Protein AF-A0A0F3GTZ7-F1 (afdb_monomer)

Solvent-accessible surface area (backbone atoms only — not comparable to full-atom values): 4448 Å² total; per-residue (Å²): 137,55,73,69,57,56,53,52,49,53,54,51,49,54,54,49,52,54,52,52,50,54,52,51,47,53,53,26,36,77,75,49,35,69,71,29,47,64,46,50,72,51,55,74,45,44,81,44,68,66,58,53,54,53,47,57,54,43,67,73,70,53,93,52,68,64,65,54,51,54,53,41,69,78,52,49,112

Nearest PDB structures (foldseek):
  9ir4-assembly1_C  TM=5.755E-01  e=4.794E+00  Henipavirus nipahense
  1qdb-assembly2_C  TM=3.025E-01  e=3.610E+00  Sulfurospirillum deleyianum
  5x5i-assembly3_F  TM=3.033E-01  e=9.473E+00  Escherichia coli K-12

Structure (mmCIF, N/CA/C/O backbone):
data_AF-A0A0F3GTZ7-F1
#
_entry.id   AF-A0A0F3GTZ7-F1
#
loop_
_atom_site.group_PDB
_atom_site.id
_atom_site.type_symbol
_atom_site.label_atom_id
_atom_site.label_alt_id
_atom_site.label_comp_id
_atom_site.label_asym_id
_atom_site.label_entity_id
_atom_site.label_seq_id
_atom_site.pdbx_PDB_ins_code
_atom_site.Cartn_x
_atom_site.Cartn_y
_atom_site.Cartn_z
_atom_site.occupancy
_atom_site.B_iso_or_equiv
_atom_site.auth_seq_id
_atom_site.auth_comp_id
_atom_site.auth_asym_id
_atom_site.auth_atom_id
_atom_site.pdbx_PDB_model_num
ATOM 1 N N . MET A 1 1 ? 20.070 1.474 -29.293 1.00 59.53 1 MET A N 1
ATOM 2 C CA . MET A 1 1 ? 19.608 0.784 -28.068 1.00 59.53 1 MET A CA 1
ATOM 3 C C . MET A 1 1 ? 19.485 -0.694 -28.420 1.00 59.53 1 MET A C 1
ATOM 5 O O . MET A 1 1 ? 18.845 -0.973 -29.422 1.00 59.53 1 MET A O 1
ATOM 9 N N . THR A 1 2 ? 20.188 -1.607 -27.740 1.00 81.69 2 THR A N 1
ATOM 10 C CA . THR A 1 2 ? 20.153 -3.057 -28.036 1.00 81.69 2 THR A CA 1
ATOM 11 C C . THR A 1 2 ? 19.065 -3.746 -27.212 1.00 81.69 2 THR A C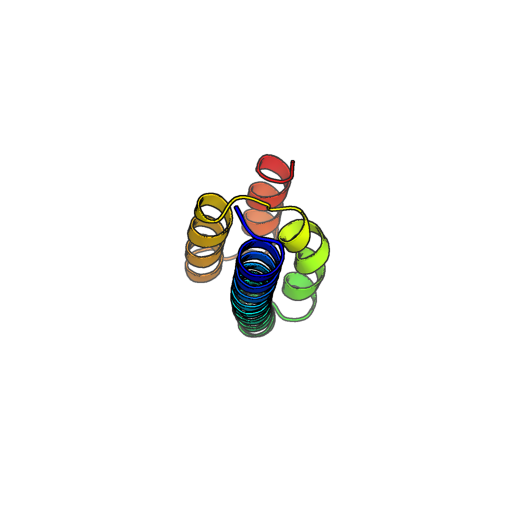 1
ATOM 13 O O . THR A 1 2 ? 18.768 -3.301 -26.103 1.00 81.69 2 THR A O 1
ATOM 16 N N . ASN A 1 3 ? 18.490 -4.836 -27.732 1.00 80.38 3 ASN A N 1
ATOM 17 C CA . ASN A 1 3 ? 17.447 -5.612 -27.042 1.00 80.38 3 ASN A CA 1
ATOM 18 C C . ASN A 1 3 ? 17.883 -6.060 -25.634 1.00 80.38 3 ASN A C 1
ATOM 20 O O . ASN A 1 3 ? 17.079 -6.048 -24.706 1.00 80.38 3 ASN A O 1
ATOM 24 N N . ASP A 1 4 ? 19.174 -6.342 -25.452 1.00 88.12 4 ASP A N 1
ATOM 25 C CA . ASP A 1 4 ? 19.751 -6.722 -24.159 1.00 88.12 4 ASP A CA 1
ATOM 26 C C . ASP A 1 4 ? 19.684 -5.598 -23.116 1.00 88.12 4 ASP A C 1
ATOM 28 O O . ASP A 1 4 ? 19.441 -5.862 -21.939 1.00 88.12 4 ASP A O 1
ATOM 32 N N . LYS A 1 5 ? 19.861 -4.333 -23.531 1.00 88.62 5 LYS A N 1
ATOM 33 C CA . LYS A 1 5 ? 19.774 -3.183 -22.617 1.00 88.62 5 LYS A CA 1
ATOM 34 C C . LYS A 1 5 ? 18.343 -3.003 -22.116 1.00 88.62 5 LYS A C 1
ATOM 36 O O . LYS A 1 5 ? 18.145 -2.860 -20.916 1.00 88.62 5 LYS A O 1
ATOM 41 N N . LEU A 1 6 ? 17.369 -3.098 -23.025 1.00 87.94 6 LEU A N 1
ATOM 42 C CA . LEU A 1 6 ? 15.947 -2.989 -22.694 1.00 87.94 6 LEU A CA 1
ATOM 43 C C . LEU A 1 6 ? 15.501 -4.115 -21.747 1.00 87.94 6 LEU A C 1
ATOM 45 O O . LEU A 1 6 ? 14.785 -3.872 -20.781 1.00 87.94 6 LEU A O 1
ATOM 49 N N . TYR A 1 7 ? 15.966 -5.345 -21.984 1.00 91.06 7 TYR A N 1
ATOM 50 C CA . TYR A 1 7 ? 15.671 -6.482 -21.112 1.00 91.06 7 TYR A CA 1
ATOM 51 C C . TYR A 1 7 ? 16.249 -6.309 -19.697 1.00 91.06 7 TYR A C 1
ATOM 53 O O . TYR A 1 7 ? 15.580 -6.605 -18.705 1.00 91.06 7 TYR A O 1
ATOM 61 N N . LEU A 1 8 ? 17.486 -5.815 -19.583 1.00 91.81 8 LEU A N 1
ATOM 62 C CA . LEU A 1 8 ? 18.114 -5.547 -18.287 1.00 91.81 8 LEU A CA 1
ATOM 63 C C . LEU A 1 8 ? 17.419 -4.410 -17.529 1.00 91.81 8 LEU A C 1
ATOM 65 O O . LEU A 1 8 ? 17.251 -4.524 -16.314 1.00 91.81 8 LEU A O 1
ATOM 69 N N . GLU A 1 9 ? 16.998 -3.357 -18.231 1.00 88.12 9 GLU A N 1
ATOM 70 C CA . GLU A 1 9 ? 16.222 -2.247 -17.664 1.00 88.12 9 GLU A CA 1
ATOM 71 C C . GLU A 1 9 ? 14.880 -2.748 -17.114 1.00 88.12 9 GLU A C 1
ATOM 73 O O . GLU A 1 9 ? 14.626 -2.577 -15.923 1.00 88.12 9 GLU A O 1
ATOM 78 N N . GLY A 1 10 ? 14.104 -3.506 -17.897 1.00 85.38 10 GLY A N 1
ATOM 79 C CA . GLY A 1 10 ? 12.828 -4.063 -17.427 1.00 85.38 10 GLY A CA 1
ATOM 80 C C . GLY A 1 10 ? 12.976 -5.026 -16.240 1.00 85.38 10 GLY A C 1
ATOM 81 O O . GLY A 1 10 ? 12.184 -5.003 -15.299 1.00 85.38 10 GLY A O 1
ATOM 82 N N . LYS A 1 11 ? 14.035 -5.849 -16.213 1.00 91.31 11 LYS A N 1
ATOM 83 C CA . LYS A 1 11 ? 14.319 -6.725 -15.061 1.00 91.31 11 LYS A CA 1
ATOM 84 C C . LYS A 1 11 ? 14.681 -5.927 -13.804 1.00 91.31 11 LYS A C 1
ATOM 86 O O . LYS A 1 11 ? 14.365 -6.355 -12.690 1.00 91.31 11 LYS A O 1
ATOM 91 N N . LEU A 1 12 ? 15.389 -4.810 -13.964 1.00 87.62 12 LEU A N 1
ATOM 92 C CA . LEU A 1 12 ? 15.754 -3.933 -12.856 1.00 87.62 12 LEU A CA 1
ATOM 93 C C . LEU A 1 12 ? 14.527 -3.192 -12.314 1.00 87.62 12 LEU A C 1
ATOM 95 O O . LEU A 1 12 ? 14.344 -3.174 -11.097 1.00 87.62 12 LEU A O 1
ATOM 99 N N . GLU A 1 13 ? 13.686 -2.655 -13.196 1.00 84.69 13 GLU A N 1
ATOM 100 C CA . GLU A 1 13 ? 12.426 -1.987 -12.851 1.00 84.69 13 GLU A CA 1
ATOM 101 C C . GLU A 1 13 ? 11.495 -2.927 -12.083 1.00 84.69 13 GLU A C 1
ATOM 103 O O . GLU A 1 13 ? 11.163 -2.636 -10.936 1.00 84.69 13 GLU A O 1
ATOM 108 N N . GLY A 1 14 ? 11.214 -4.125 -12.608 1.00 84.25 14 GLY A N 1
ATOM 109 C CA . GLY A 1 14 ? 10.345 -5.086 -11.917 1.00 84.25 14 GLY A CA 1
ATOM 110 C C . GLY A 1 14 ? 10.890 -5.537 -10.553 1.00 84.25 14 GLY A C 1
ATOM 111 O O . GLY A 1 14 ? 10.139 -5.752 -9.600 1.00 84.25 14 GLY A O 1
ATOM 112 N N . LYS A 1 15 ? 12.220 -5.632 -10.398 1.00 87.56 15 LYS A N 1
ATOM 113 C CA . LYS A 1 15 ? 12.838 -5.924 -9.091 1.00 87.56 15 LYS A CA 1
ATOM 114 C C . LYS A 1 15 ? 12.677 -4.765 -8.105 1.00 87.56 15 LYS A C 1
ATOM 116 O O . LYS A 1 15 ? 12.603 -5.010 -6.900 1.00 87.56 15 LYS A O 1
ATOM 121 N N . LEU A 1 16 ? 12.701 -3.522 -8.582 1.00 84.25 16 LEU A N 1
ATOM 122 C CA . LEU A 1 16 ? 12.479 -2.345 -7.747 1.00 84.25 16 LEU A CA 1
ATOM 123 C C . LEU A 1 16 ? 11.010 -2.250 -7.338 1.00 84.25 16 LEU A C 1
ATOM 125 O O . LEU A 1 16 ? 10.746 -2.129 -6.144 1.00 84.25 16 LEU A O 1
ATOM 129 N N . GLU A 1 17 ? 10.083 -2.398 -8.281 1.00 83.75 17 GLU A N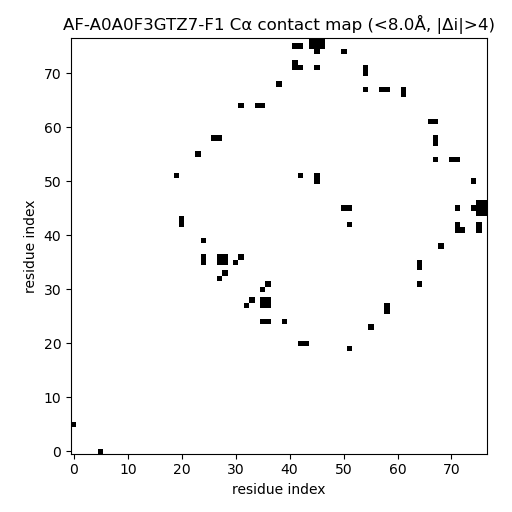 1
ATOM 130 C CA . GLU A 1 17 ? 8.637 -2.413 -8.026 1.00 83.75 17 GLU A CA 1
ATOM 131 C C . GLU A 1 17 ? 8.267 -3.460 -6.973 1.00 83.75 17 GLU A C 1
ATOM 133 O O . GLU A 1 17 ? 7.728 -3.108 -5.926 1.00 83.75 17 GLU A O 1
ATOM 138 N N . GLY A 1 18 ? 8.690 -4.718 -7.152 1.00 86.81 18 GLY A N 1
ATOM 139 C CA . GLY A 1 18 ? 8.396 -5.781 -6.185 1.00 86.81 18 GLY A CA 1
ATOM 140 C C . GLY A 1 18 ? 8.971 -5.527 -4.783 1.00 86.81 18 GLY A C 1
ATOM 141 O O . GLY A 1 18 ? 8.365 -5.900 -3.779 1.00 86.81 18 GLY A O 1
ATOM 142 N N . LYS A 1 19 ? 10.123 -4.847 -4.677 1.00 88.25 19 LYS A N 1
ATOM 143 C CA . LYS A 1 19 ? 10.671 -4.434 -3.374 1.00 88.25 19 LYS A CA 1
ATOM 144 C C . LYS A 1 19 ? 9.833 -3.341 -2.713 1.00 88.25 19 LYS A C 1
ATOM 146 O O . LYS A 1 19 ? 9.700 -3.357 -1.490 1.00 88.25 19 LYS A O 1
ATOM 151 N N . TYR A 1 20 ? 9.322 -2.386 -3.488 1.00 87.81 20 TYR A N 1
ATOM 152 C CA . TYR A 1 20 ? 8.455 -1.333 -2.964 1.00 87.81 20 TYR A CA 1
ATOM 153 C C . TYR A 1 20 ? 7.100 -1.890 -2.536 1.00 87.81 20 TYR A C 1
ATOM 155 O O . TYR A 1 20 ? 6.660 -1.576 -1.432 1.00 87.81 20 TYR A O 1
ATOM 163 N N . GLU A 1 21 ? 6.489 -2.756 -3.345 1.00 89.88 21 GLU A N 1
ATOM 164 C CA . GLU A 1 21 ? 5.227 -3.414 -2.999 1.00 89.88 21 GLU A CA 1
ATOM 165 C C . GLU A 1 21 ? 5.352 -4.215 -1.703 1.00 89.88 21 GLU A C 1
ATOM 167 O O . GLU A 1 21 ? 4.601 -3.960 -0.765 1.00 89.88 21 GLU A O 1
ATOM 172 N N . GLY A 1 22 ? 6.354 -5.095 -1.596 1.00 93.38 22 GLY A N 1
ATOM 173 C CA . GLY A 1 22 ? 6.545 -5.910 -0.393 1.00 93.38 22 GLY A CA 1
ATOM 174 C C . GLY A 1 22 ? 6.844 -5.084 0.863 1.00 93.38 22 GLY A C 1
ATOM 175 O O . GLY A 1 22 ? 6.420 -5.438 1.963 1.00 93.38 22 GLY A O 1
ATOM 176 N N . LEU A 1 23 ? 7.539 -3.948 0.721 1.00 94.62 23 LEU A N 1
ATOM 177 C CA . LEU A 1 23 ? 7.760 -3.0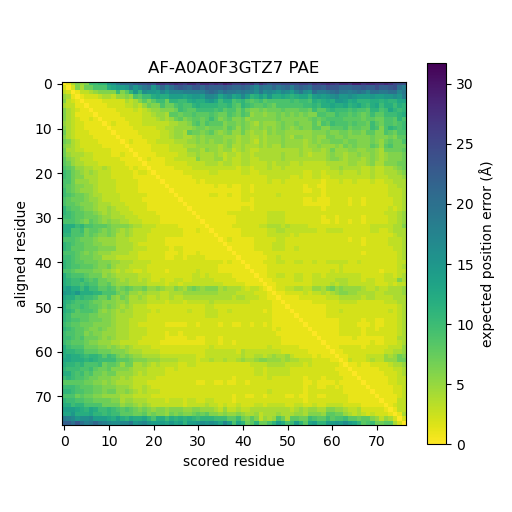27 1.838 1.00 94.62 23 LEU A CA 1
ATOM 178 C C . LEU A 1 23 ? 6.446 -2.392 2.312 1.00 94.62 23 LEU A C 1
ATOM 180 O O . LEU A 1 23 ? 6.213 -2.305 3.517 1.00 94.62 23 LEU A O 1
ATOM 184 N N . ILE A 1 24 ? 5.612 -1.924 1.383 1.00 96.31 24 ILE A N 1
ATOM 185 C CA . ILE A 1 24 ? 4.328 -1.293 1.707 1.00 96.31 24 ILE A CA 1
ATOM 186 C C . ILE A 1 24 ? 3.363 -2.315 2.307 1.00 96.31 24 ILE A C 1
ATOM 188 O O . ILE A 1 24 ? 2.766 -2.027 3.342 1.00 96.31 24 ILE A O 1
ATOM 192 N N . GLU A 1 25 ? 3.271 -3.507 1.720 1.00 97.00 25 GLU A N 1
ATOM 193 C CA . GLU A 1 25 ? 2.452 -4.612 2.220 1.00 97.00 25 GLU A CA 1
ATOM 194 C C . GLU A 1 25 ? 2.798 -4.943 3.674 1.00 97.00 25 GLU A C 1
ATOM 196 O O . GLU A 1 25 ? 1.925 -4.903 4.539 1.00 97.00 25 GLU A O 1
ATOM 201 N N . GLY A 1 26 ? 4.086 -5.153 3.974 1.00 97.44 26 GLY A N 1
ATOM 202 C CA . GLY A 1 26 ? 4.529 -5.434 5.339 1.00 97.44 26 GLY A CA 1
ATOM 203 C C . GLY A 1 26 ? 4.231 -4.292 6.314 1.00 97.44 26 GLY A C 1
ATOM 204 O O . GLY A 1 26 ? 3.834 -4.533 7.450 1.00 97.44 26 GLY A O 1
ATOM 205 N N . MET A 1 27 ? 4.377 -3.033 5.889 1.00 97.25 27 MET A N 1
ATOM 206 C CA . MET A 1 27 ? 4.040 -1.886 6.741 1.00 97.25 27 MET A CA 1
ATOM 207 C C . MET A 1 27 ? 2.534 -1.781 7.021 1.00 97.25 27 MET A C 1
ATOM 209 O O . MET A 1 27 ? 2.149 -1.409 8.132 1.00 97.25 27 MET A O 1
ATOM 213 N N . LEU A 1 28 ? 1.696 -2.085 6.030 1.00 97.75 28 LEU A N 1
ATOM 214 C CA . LEU A 1 28 ? 0.242 -2.084 6.166 1.00 97.75 28 LEU A CA 1
ATOM 215 C C . LEU A 1 28 ? -0.232 -3.219 7.073 1.00 97.75 28 LEU A C 1
ATOM 217 O O . LEU A 1 28 ? -1.029 -2.961 7.972 1.00 97.75 28 LEU A O 1
ATOM 221 N N . ASP A 1 29 ? 0.303 -4.426 6.894 1.00 98.06 29 ASP A N 1
ATOM 222 C CA . ASP A 1 29 ? -0.020 -5.584 7.729 1.00 98.06 29 ASP A CA 1
ATOM 223 C C . ASP A 1 29 ? 0.364 -5.343 9.195 1.00 98.06 29 ASP A C 1
ATOM 225 O O . ASP A 1 29 ? -0.471 -5.431 10.092 1.00 98.06 29 ASP A O 1
ATOM 229 N N . ILE A 1 30 ? 1.602 -4.898 9.445 1.00 97.38 30 ILE A N 1
ATOM 230 C CA . ILE A 1 30 ? 2.098 -4.647 10.807 1.00 97.38 30 ILE A CA 1
ATOM 231 C C . ILE A 1 30 ? 1.238 -3.620 11.554 1.00 97.38 30 ILE A C 1
ATOM 233 O O . ILE A 1 30 ? 1.044 -3.748 12.763 1.00 97.38 30 ILE A O 1
ATOM 237 N N . LYS A 1 31 ? 0.764 -2.569 10.872 1.00 97.31 31 LYS A N 1
ATOM 238 C CA . LYS A 1 31 ? 0.095 -1.442 11.536 1.00 97.31 31 LYS A CA 1
ATOM 239 C C . LYS A 1 31 ? -1.430 -1.532 11.531 1.00 97.31 31 LYS A C 1
ATOM 241 O O . LYS A 1 31 ? -2.057 -1.049 12.472 1.00 97.31 31 LYS A O 1
ATOM 246 N N . TYR A 1 32 ? -2.018 -2.117 10.494 1.00 96.94 32 TYR A N 1
ATOM 247 C CA . TYR A 1 32 ? -3.465 -2.113 10.266 1.00 96.94 32 TYR A CA 1
ATOM 248 C C . TYR A 1 32 ? -4.038 -3.505 9.962 1.00 96.94 32 TYR A C 1
ATOM 250 O O . TYR A 1 32 ? -5.250 -3.633 9.800 1.00 96.94 32 TYR A O 1
ATOM 258 N N . GLY A 1 33 ? -3.200 -4.543 9.882 1.00 96.62 33 GLY A N 1
ATOM 259 C CA . GLY A 1 33 ? -3.619 -5.914 9.602 1.00 96.62 33 GLY A CA 1
ATOM 260 C C . GLY A 1 33 ? -4.401 -6.036 8.294 1.00 96.62 33 GLY A C 1
ATOM 261 O O . GLY A 1 33 ? -4.076 -5.404 7.284 1.00 96.62 33 GLY A O 1
ATOM 262 N N . ALA A 1 34 ? -5.477 -6.825 8.327 1.00 96.44 34 ALA A N 1
ATOM 263 C CA . ALA A 1 34 ? -6.311 -7.116 7.161 1.00 96.44 34 ALA A CA 1
ATOM 264 C C . ALA A 1 34 ? -6.890 -5.858 6.485 1.00 96.44 34 ALA A C 1
ATOM 266 O O . ALA A 1 34 ? -6.936 -5.793 5.255 1.00 96.44 34 ALA A O 1
ATOM 267 N N . ASP A 1 35 ? -7.271 -4.842 7.264 1.00 95.19 35 ASP A N 1
ATOM 268 C CA . ASP A 1 35 ? -7.824 -3.593 6.725 1.00 95.19 35 ASP A CA 1
ATOM 269 C C . ASP A 1 35 ? -6.764 -2.795 5.954 1.00 95.19 35 ASP A C 1
ATOM 271 O O . ASP A 1 35 ? -7.057 -2.186 4.924 1.00 95.19 35 ASP A O 1
ATOM 275 N N . GLY A 1 36 ? -5.510 -2.839 6.415 1.00 96.12 36 GLY A N 1
ATOM 276 C CA . GLY A 1 36 ? -4.372 -2.287 5.684 1.00 96.12 36 GLY A CA 1
ATOM 277 C C . GLY A 1 36 ? -4.092 -3.058 4.401 1.00 96.12 36 GLY A C 1
ATOM 278 O O . GLY A 1 36 ? -3.942 -2.452 3.342 1.00 96.12 36 GLY A O 1
ATOM 279 N N . LEU A 1 37 ? -4.062 -4.389 4.476 1.00 96.88 37 LEU A N 1
ATOM 280 C CA . LEU A 1 37 ? -3.809 -5.255 3.321 1.00 96.88 37 LEU A CA 1
ATOM 281 C C . LEU A 1 37 ? -4.847 -5.072 2.207 1.00 96.88 37 LEU A C 1
ATOM 283 O O . LEU A 1 37 ? -4.493 -5.120 1.029 1.00 96.88 37 LEU A O 1
ATOM 287 N N . ALA A 1 38 ? -6.104 -4.775 2.547 1.00 96.19 38 ALA A N 1
ATOM 288 C CA . ALA A 1 38 ? -7.143 -4.465 1.564 1.00 96.19 38 ALA A CA 1
ATOM 289 C C . ALA A 1 38 ? -6.802 -3.243 0.684 1.00 96.19 38 ALA A C 1
ATOM 291 O O . ALA A 1 38 ? -7.297 -3.132 -0.440 1.00 96.19 38 ALA A O 1
ATOM 292 N N . LEU A 1 39 ? -5.929 -2.340 1.149 1.00 95.62 39 LEU A N 1
ATOM 293 C CA . LEU A 1 39 ? -5.479 -1.188 0.368 1.00 95.62 39 LEU A CA 1
ATOM 294 C C . LEU A 1 39 ? -4.480 -1.550 -0.738 1.00 95.62 39 LEU A C 1
ATOM 296 O O . LEU A 1 39 ? -4.287 -0.743 -1.648 1.00 95.62 39 LEU A O 1
ATOM 300 N N . MET A 1 40 ? -3.884 -2.749 -0.714 1.00 94.06 40 MET A N 1
ATOM 301 C CA . MET A 1 40 ? -2.901 -3.173 -1.719 1.00 94.06 40 MET A CA 1
ATOM 302 C C . MET A 1 40 ? -3.459 -3.170 -3.145 1.00 94.06 40 MET A C 1
ATOM 304 O O . MET A 1 40 ? -2.698 -2.960 -4.087 1.00 94.06 40 MET A O 1
ATOM 308 N N . ALA A 1 41 ? -4.775 -3.340 -3.312 1.00 92.94 41 ALA A N 1
ATOM 309 C CA . ALA A 1 41 ? -5.431 -3.207 -4.612 1.00 92.94 41 ALA A CA 1
ATOM 310 C C . ALA A 1 41 ? -5.202 -1.817 -5.231 1.00 92.94 41 ALA A C 1
ATOM 312 O O . ALA A 1 41 ? -4.866 -1.721 -6.403 1.00 92.94 41 ALA A O 1
ATOM 313 N N . PHE A 1 42 ? -5.291 -0.755 -4.424 1.00 92.00 42 PHE A N 1
ATOM 314 C CA . PHE A 1 42 ? -5.066 0.619 -4.878 1.00 92.00 42 PHE A CA 1
ATOM 315 C C . PHE A 1 42 ? -3.578 0.977 -4.938 1.00 92.00 42 PHE A C 1
ATOM 317 O O . PHE A 1 42 ? -3.171 1.762 -5.784 1.00 92.00 42 PHE A O 1
ATOM 324 N N . VAL A 1 43 ? -2.743 0.412 -4.055 1.00 91.12 43 VAL A N 1
ATOM 325 C CA . VAL A 1 43 ? -1.286 0.660 -4.064 1.00 91.12 43 VAL A CA 1
ATOM 326 C C . VAL A 1 43 ? -0.665 0.241 -5.398 1.00 91.12 43 VAL A C 1
ATOM 328 O O . VAL A 1 43 ? 0.167 0.973 -5.926 1.00 91.12 43 VAL A O 1
ATOM 331 N N . LYS A 1 44 ? -1.107 -0.888 -5.963 1.00 89.38 44 LYS A N 1
ATOM 332 C CA . LYS A 1 44 ? -0.640 -1.401 -7.263 1.00 89.38 44 LYS A CA 1
ATOM 333 C C . LYS A 1 44 ? -0.979 -0.491 -8.445 1.00 89.38 44 LYS A C 1
ATOM 335 O O . LYS A 1 44 ? -0.329 -0.564 -9.480 1.00 89.38 44 LYS A O 1
ATOM 340 N N . GLU A 1 45 ? -1.976 0.375 -8.295 1.00 90.62 45 GLU A N 1
ATOM 341 C CA . GLU A 1 45 ? -2.366 1.355 -9.314 1.00 90.62 45 GLU A CA 1
ATOM 342 C C . GLU A 1 45 ? -1.546 2.657 -9.216 1.00 90.62 45 GLU A C 1
ATOM 344 O O . GLU A 1 45 ? -1.653 3.532 -10.076 1.00 90.62 45 GLU A O 1
ATOM 349 N N . VAL A 1 46 ? -0.707 2.815 -8.184 1.00 88.44 46 VAL A N 1
ATOM 350 C CA . VAL A 1 46 ? 0.157 3.991 -8.022 1.00 88.44 46 VAL A CA 1
ATOM 351 C C . VAL A 1 46 ? 1.456 3.798 -8.805 1.00 88.44 46 VAL A C 1
ATOM 353 O O . VAL A 1 46 ? 2.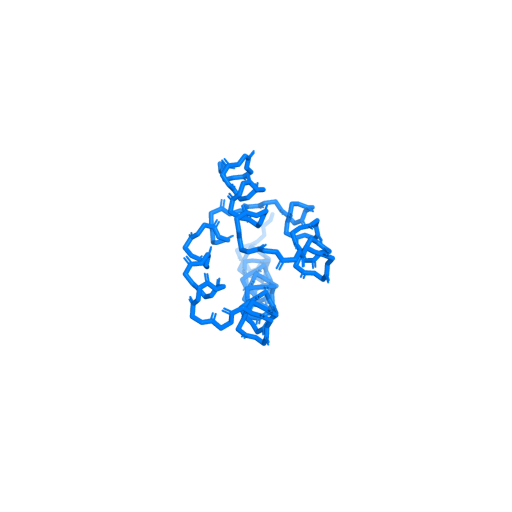402 3.174 -8.337 1.00 88.44 46 VAL A O 1
ATOM 356 N N . THR A 1 47 ? 1.542 4.424 -9.976 1.00 83.62 47 THR A N 1
ATOM 357 C CA . THR A 1 47 ? 2.684 4.297 -10.905 1.00 83.62 47 THR A CA 1
ATOM 358 C C . THR A 1 47 ? 3.840 5.271 -10.634 1.00 83.62 47 THR A C 1
ATOM 360 O O . THR A 1 47 ? 4.903 5.185 -11.246 1.00 83.62 47 THR A O 1
ATOM 363 N N . SER A 1 48 ? 3.671 6.222 -9.708 1.00 86.06 48 SER A N 1
ATOM 364 C CA . SER A 1 48 ? 4.694 7.228 -9.391 1.00 86.06 48 SER A CA 1
ATOM 365 C C . SER A 1 48 ? 5.485 6.868 -8.137 1.00 86.06 48 SER A C 1
ATOM 367 O O . SER A 1 48 ? 4.940 6.831 -7.031 1.00 86.06 48 SER A O 1
ATOM 369 N N . ILE A 1 49 ? 6.806 6.739 -8.290 1.00 83.19 49 ILE A N 1
ATOM 370 C CA . ILE A 1 49 ? 7.753 6.521 -7.183 1.00 83.19 49 ILE A CA 1
ATOM 371 C C . ILE A 1 49 ? 7.617 7.605 -6.102 1.00 83.19 49 ILE A C 1
ATOM 373 O O . ILE A 1 49 ? 7.702 7.309 -4.910 1.00 83.19 49 ILE A O 1
ATOM 377 N N . GLU A 1 50 ? 7.370 8.860 -6.489 1.00 88.75 50 GLU A N 1
ATOM 378 C CA . GLU A 1 50 ? 7.179 9.951 -5.530 1.00 88.75 50 GLU A CA 1
ATOM 379 C C . GLU A 1 50 ? 5.909 9.746 -4.692 1.00 88.75 50 GLU A C 1
ATOM 381 O O . GLU A 1 50 ? 5.939 9.890 -3.467 1.00 88.75 50 GLU A O 1
ATOM 386 N N . LYS A 1 51 ? 4.801 9.355 -5.333 1.00 91.62 51 LYS A N 1
ATOM 387 C CA . LYS A 1 51 ? 3.542 9.052 -4.641 1.00 91.62 51 LYS A CA 1
ATOM 388 C C . LYS A 1 51 ? 3.707 7.858 -3.696 1.00 91.62 51 LYS A C 1
ATOM 390 O O . LYS A 1 51 ? 3.272 7.946 -2.550 1.00 91.62 51 LYS A O 1
ATOM 395 N N . VAL A 1 52 ? 4.405 6.799 -4.116 1.00 90.12 52 VAL A N 1
ATOM 396 C CA . VAL A 1 52 ? 4.728 5.638 -3.261 1.00 90.12 52 VAL A CA 1
ATOM 397 C C . VAL A 1 52 ? 5.575 6.057 -2.054 1.00 90.12 52 VAL A C 1
ATOM 399 O O . VAL A 1 52 ? 5.305 5.649 -0.922 1.00 90.12 52 VAL A O 1
ATOM 402 N N . ALA A 1 53 ? 6.569 6.926 -2.252 1.00 91.06 53 ALA A N 1
ATOM 403 C CA . ALA A 1 53 ? 7.394 7.438 -1.160 1.00 91.06 53 ALA A CA 1
ATOM 404 C C . ALA A 1 53 ? 6.581 8.268 -0.151 1.00 91.06 53 ALA A C 1
ATOM 406 O O . ALA A 1 53 ? 6.748 8.091 1.059 1.00 91.06 53 ALA A O 1
ATOM 407 N N . ARG A 1 54 ? 5.671 9.128 -0.628 1.00 94.06 54 ARG A N 1
ATOM 408 C CA . ARG A 1 54 ? 4.745 9.893 0.225 1.00 94.06 54 ARG A CA 1
ATOM 409 C C . ARG A 1 54 ? 3.781 8.974 0.973 1.00 94.06 54 ARG A C 1
ATOM 411 O O . ARG A 1 54 ? 3.565 9.167 2.168 1.00 94.06 54 ARG A O 1
ATOM 418 N N . PHE A 1 55 ? 3.262 7.946 0.305 1.00 95.12 55 PHE A N 1
ATOM 419 C CA . PHE A 1 55 ? 2.370 6.967 0.917 1.00 95.12 55 PHE A CA 1
ATOM 420 C C . PHE A 1 55 ? 3.051 6.214 2.065 1.00 95.12 55 PHE A C 1
ATOM 422 O O . PHE A 1 55 ? 2.485 6.092 3.147 1.00 95.12 55 PHE A O 1
ATOM 429 N N . LYS A 1 56 ? 4.314 5.811 1.889 1.00 94.50 56 LYS A N 1
ATOM 430 C CA . LYS A 1 56 ? 5.124 5.198 2.953 1.00 94.50 56 LYS A CA 1
ATOM 431 C C . LYS A 1 56 ? 5.230 6.082 4.201 1.00 94.50 56 LYS A C 1
ATOM 433 O O . LYS A 1 56 ? 5.108 5.588 5.323 1.00 94.50 56 LYS A O 1
ATOM 438 N N . GLU A 1 57 ? 5.465 7.382 4.027 1.00 96.06 57 GLU A N 1
ATOM 439 C CA . GLU A 1 57 ? 5.498 8.326 5.151 1.00 96.06 57 GLU A CA 1
ATOM 440 C C . GLU A 1 57 ? 4.123 8.492 5.802 1.00 96.06 57 GLU A C 1
ATOM 442 O O . GLU A 1 57 ? 4.022 8.576 7.030 1.00 96.06 57 GLU A O 1
ATOM 447 N N . LEU A 1 58 ? 3.056 8.469 5.002 1.00 96.31 58 LEU A N 1
ATOM 448 C CA . LEU A 1 58 ? 1.694 8.523 5.513 1.00 96.31 58 LEU A CA 1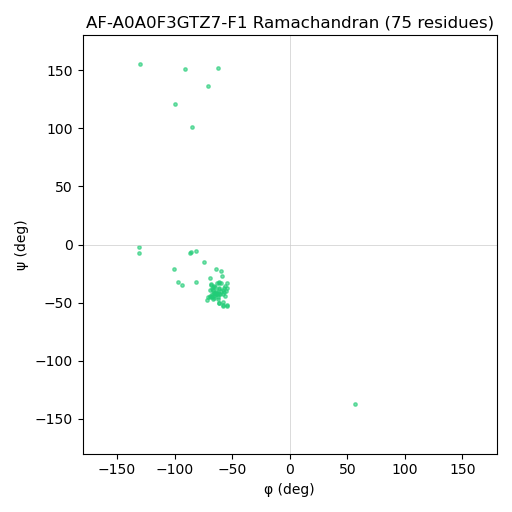
ATOM 449 C C . LEU A 1 58 ? 1.346 7.278 6.337 1.00 96.31 58 LEU A C 1
ATOM 451 O O . LEU A 1 58 ? 0.799 7.426 7.426 1.00 96.31 58 LEU A O 1
ATOM 455 N N . ILE A 1 59 ? 1.734 6.072 5.908 1.00 96.62 59 ILE A N 1
ATOM 456 C CA . ILE A 1 59 ? 1.566 4.838 6.699 1.00 96.62 59 ILE A CA 1
ATOM 457 C C . ILE A 1 59 ? 2.217 4.986 8.074 1.00 96.62 59 ILE A C 1
ATOM 459 O O . ILE A 1 59 ? 1.638 4.580 9.074 1.00 96.62 59 ILE A O 1
ATOM 463 N N . ARG A 1 60 ? 3.395 5.614 8.173 1.00 95.50 60 ARG A N 1
ATOM 464 C CA . ARG A 1 60 ? 4.073 5.812 9.467 1.00 95.50 60 ARG A CA 1
ATOM 465 C C . ARG A 1 60 ? 3.296 6.740 10.394 1.00 95.50 60 ARG 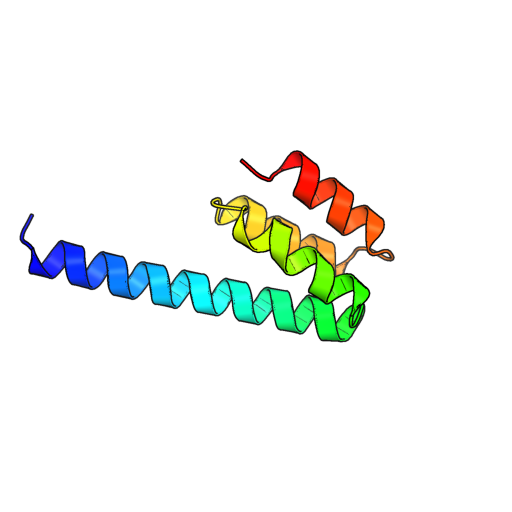A C 1
ATOM 467 O O . ARG A 1 60 ? 3.180 6.445 11.582 1.00 95.50 60 ARG A O 1
ATOM 474 N N . ARG A 1 61 ? 2.746 7.832 9.861 1.00 96.19 61 ARG A N 1
ATOM 475 C CA . ARG A 1 61 ? 2.160 8.930 10.650 1.00 96.19 61 ARG A CA 1
ATOM 476 C C . ARG A 1 61 ? 0.659 8.816 10.901 1.00 96.19 61 ARG A C 1
ATOM 478 O O . ARG A 1 61 ? 0.207 9.240 11.961 1.00 96.19 61 ARG A O 1
ATOM 485 N N . SER A 1 62 ? -0.092 8.285 9.943 1.00 96.00 62 SER A N 1
ATOM 486 C CA . SER A 1 62 ? -1.558 8.223 9.999 1.00 96.00 62 SER A CA 1
ATOM 487 C C . SER A 1 62 ? -2.040 7.375 11.169 1.00 96.00 62 SER A C 1
ATOM 489 O O . SER A 1 62 ? -1.347 6.461 11.624 1.00 96.00 62 SER A O 1
ATOM 491 N N . LYS A 1 63 ? -3.229 7.676 11.684 1.00 92.31 63 LYS A N 1
ATOM 492 C CA . LYS A 1 63 ? -3.821 6.906 12.789 1.00 92.31 63 LYS A CA 1
ATOM 493 C C . LYS A 1 63 ? -4.866 5.915 12.300 1.00 92.31 63 LYS A C 1
ATOM 495 O O . LYS A 1 63 ? -5.139 4.942 12.993 1.00 92.31 63 LYS A O 1
ATOM 500 N N . THR A 1 64 ? -5.413 6.152 11.112 1.00 95.06 64 THR A N 1
ATOM 501 C CA . THR A 1 64 ? -6.536 5.394 10.563 1.00 95.06 64 THR A CA 1
ATOM 502 C C . THR A 1 64 ? -6.257 4.912 9.142 1.00 95.06 64 THR A C 1
ATOM 504 O O . THR A 1 64 ? -5.458 5.497 8.411 1.00 95.06 64 THR A O 1
ATOM 507 N N . VAL A 1 65 ? -6.940 3.835 8.751 1.00 94.56 65 VAL A N 1
ATOM 508 C CA . VAL A 1 65 ? -6.911 3.296 7.382 1.00 94.56 65 VAL A CA 1
ATOM 509 C C . VAL A 1 65 ? -7.619 4.241 6.404 1.00 94.56 65 VAL A C 1
ATOM 511 O O . VAL A 1 65 ? -7.234 4.321 5.239 1.00 94.56 65 VAL A O 1
ATOM 514 N N . ASP A 1 66 ? -8.607 5.010 6.865 1.00 95.38 66 ASP A N 1
ATOM 515 C CA . ASP A 1 66 ? -9.347 5.950 6.018 1.00 95.38 66 ASP A CA 1
ATOM 516 C C . ASP A 1 66 ? -8.458 7.074 5.470 1.00 95.38 66 ASP A C 1
ATOM 518 O O . ASP A 1 66 ? -8.530 7.373 4.279 1.00 95.38 66 ASP A O 1
ATOM 522 N N . GLU A 1 67 ? -7.532 7.608 6.276 1.00 95.12 67 GLU A N 1
ATOM 523 C CA . GLU A 1 67 ? -6.524 8.578 5.813 1.00 95.12 67 GLU A CA 1
ATOM 524 C C . GLU A 1 67 ? -5.677 8.017 4.654 1.00 95.12 67 GLU A C 1
ATOM 526 O O . GLU A 1 67 ? -5.378 8.711 3.679 1.00 95.12 67 GLU A O 1
ATOM 531 N N . LEU A 1 68 ? -5.301 6.735 4.738 1.00 96.00 68 LEU A N 1
ATOM 532 C CA . LEU A 1 68 ? -4.545 6.050 3.687 1.00 96.00 68 LEU A CA 1
ATOM 533 C C . LEU A 1 68 ? -5.385 5.870 2.424 1.00 96.00 68 LEU A C 1
ATOM 535 O O . LEU A 1 68 ? -4.907 6.098 1.312 1.00 96.00 68 LEU A O 1
ATOM 539 N N . LYS A 1 69 ? -6.649 5.489 2.597 1.00 95.00 69 LYS A N 1
ATOM 540 C CA . LYS A 1 69 ? -7.597 5.278 1.506 1.00 95.00 69 LYS A CA 1
ATOM 541 C C . LYS A 1 69 ? -7.888 6.570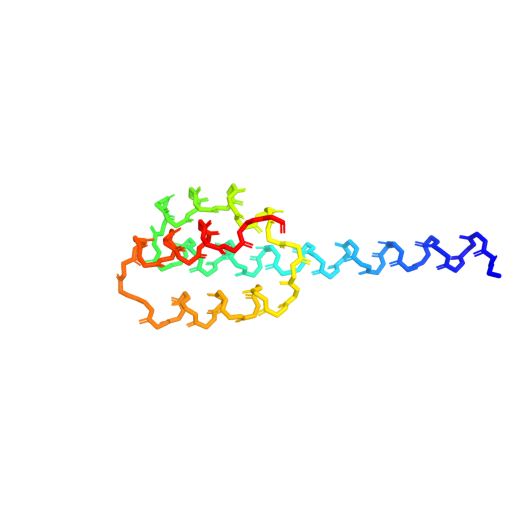 0.746 1.00 95.00 69 LYS A C 1
ATOM 543 O O . LYS A 1 69 ? -7.945 6.544 -0.482 1.00 95.00 69 LYS A O 1
ATOM 548 N N . GLU A 1 70 ? -8.052 7.690 1.445 1.00 94.81 70 GLU A N 1
ATOM 549 C CA . GLU A 1 70 ? -8.221 9.008 0.825 1.00 94.81 70 GLU A CA 1
ATOM 550 C C . GLU A 1 70 ? -6.997 9.410 0.005 1.00 94.81 70 GLU A C 1
ATOM 552 O O . GLU A 1 70 ? -7.139 9.842 -1.141 1.00 94.81 70 GLU A O 1
ATOM 557 N N . PHE A 1 71 ? -5.791 9.212 0.547 1.00 94.50 71 PHE A N 1
ATOM 558 C CA . PHE A 1 71 ? -4.567 9.471 -0.204 1.00 94.50 71 PHE A CA 1
ATOM 559 C C . PHE A 1 71 ? -4.526 8.648 -1.493 1.00 94.50 71 PHE A C 1
ATOM 561 O O . PHE A 1 71 ? -4.291 9.215 -2.559 1.00 94.50 71 PHE A O 1
ATOM 568 N N . LEU A 1 72 ? -4.777 7.339 -1.411 1.00 92.75 72 LEU A N 1
ATOM 569 C CA . LEU A 1 72 ? -4.709 6.444 -2.566 1.00 92.75 72 LEU A CA 1
ATOM 570 C C . LEU A 1 72 ? -5.734 6.824 -3.637 1.00 92.75 72 LEU A C 1
ATOM 572 O O . L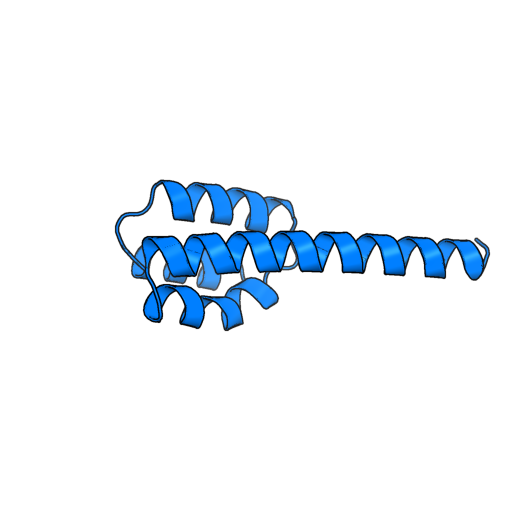EU A 1 72 ? -5.349 6.990 -4.787 1.00 92.75 72 LEU A O 1
ATOM 576 N N . LYS A 1 73 ? -6.996 7.078 -3.270 1.00 91.25 73 LYS A N 1
ATOM 577 C CA . LYS A 1 73 ? -8.048 7.500 -4.217 1.00 91.25 73 LYS A CA 1
ATOM 578 C C . LYS A 1 73 ? -7.693 8.755 -5.016 1.00 91.25 73 LYS A C 1
ATOM 580 O O . LYS A 1 73 ? -8.051 8.852 -6.182 1.00 91.25 73 LYS A O 1
ATOM 585 N N . ASN A 1 74 ? -6.987 9.701 -4.401 1.00 88.69 74 ASN A N 1
ATOM 586 C CA . ASN A 1 74 ? -6.574 10.943 -5.059 1.00 88.69 74 ASN A CA 1
ATOM 587 C C . ASN A 1 74 ? -5.318 10.778 -5.933 1.00 88.69 74 ASN A C 1
ATOM 589 O O . ASN A 1 74 ? -4.882 11.732 -6.574 1.00 88.69 74 ASN A O 1
ATOM 593 N N . ASN A 1 75 ? -4.689 9.600 -5.905 1.00 84.94 75 ASN A N 1
ATOM 594 C CA . ASN A 1 75 ? -3.361 9.371 -6.462 1.00 84.94 75 ASN A CA 1
ATOM 595 C C . ASN A 1 75 ? -3.253 8.137 -7.366 1.00 84.94 75 ASN A C 1
ATOM 597 O O . ASN A 1 75 ? -2.203 7.991 -7.998 1.00 84.94 75 ASN A O 1
ATOM 601 N N . VAL A 1 76 ? -4.301 7.315 -7.456 1.00 78.25 76 VAL A N 1
ATOM 602 C CA . VAL A 1 76 ? -4.478 6.286 -8.490 1.00 78.25 76 VAL A CA 1
ATOM 603 C C . VAL A 1 76 ? -4.770 6.938 -9.845 1.00 78.25 76 VAL A C 1
ATOM 605 O O . VAL A 1 76 ? -5.518 7.916 -9.915 1.00 78.25 76 VAL A O 1
ATOM 608 N N . GLY A 1 77 ? -4.123 6.438 -10.902 1.00 58.25 77 GLY A N 1
ATOM 609 C CA . GLY A 1 77 ? -4.127 7.028 -12.247 1.00 58.25 77 GLY A CA 1
ATOM 610 C C . GLY A 1 77 ? -2.776 6.918 -12.933 1.00 58.25 77 GLY A C 1
ATOM 611 O O . GLY A 1 77 ? -1.808 7.520 -12.405 1.00 58.25 77 GLY A O 1
#

Organism: NCBI:txid29290

Sequence (77 aa):
MTNDKLYLEGKLEGKLEGKYEGLIEGMLDIKYGADGLALMAFVKEVTSIEKVARFKELIRRSKTVDELKEFLKNNVG

pLDDT: mean 90.85, std 7.06, range [58.2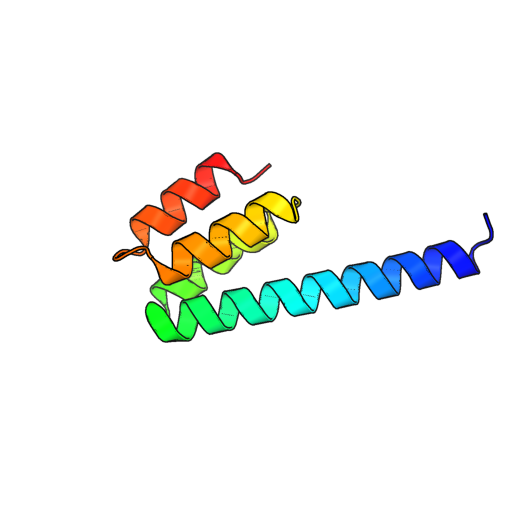5, 98.06]

Secondary structure (DSSP, 8-state):
--HHHHHHHHHHHHHHHHHHHHHHHHHHHHHHHHHHHTTHHHHTT---HHHHHHHHHHHHH-SSHHHHHHHHHTT--

Mean predicted aligned error: 4.54 Å

Radius of gyration: 14.24 Å; Cα contacts (8 Å, |Δi|>4): 46; chains: 1; bounding box: 30×18×41 Å

Foldseek 3Di:
DDPVVVVVVVVVVVVVVVVLLVVQCVLQCVQPNPLSNVCSVLVVQQPDPVLSVVLVVCSVPPPDSVSSVVSSVVRRD